Protein AF-A0A931VPK1-F1 (afdb_monomer_lite)

Foldseek 3Di:
DLVVCVVVVHHSLVDAAEEEDPQAQVSVVVCVVVVHDYYDYDQPDDDPVSSVVSVVCSCVGHVVVVPDPDD

Sequence (71 aa):
MRRSAKSAGRDADAIEITVGGGFTVDQAKSLADLGVDRVLIAPMAFDAEGVRRQLTTFAEDVIGVVNTPSA

Radius of gyration: 15.44 Å; chains: 1; bounding box: 38×14×40 Å

pLDDT: mean 86.62, std 11.04, range [44.91, 95.69]

Secondary structure (DSSP, 8-state):
-HHHHHHTT--SSSS--EEE---SHHHHHHHHHTT--EEE---S-SSHHHHHHHHHHHIIIIIHHHTSPP-

Structure (mmCIF, N/CA/C/O backbone):
data_AF-A0A931VPK1-F1
#
_entry.id   AF-A0A931VPK1-F1
#
loop_
_atom_site.group_PDB
_atom_site.id
_atom_site.type_symbol
_atom_site.label_atom_id
_atom_site.label_alt_id
_atom_site.label_comp_id
_atom_site.label_asym_id
_atom_site.label_entity_id
_atom_site.label_seq_id
_atom_site.pdbx_PDB_ins_code
_atom_site.Cartn_x
_atom_site.Cartn_y
_atom_site.Cartn_z
_atom_site.occupancy
_atom_site.B_iso_or_equiv
_atom_site.auth_seq_id
_atom_site.auth_comp_id
_atom_site.auth_asym_id
_atom_site.auth_atom_id
_atom_site.pdbx_PDB_model_num
ATOM 1 N N . MET A 1 1 ? -13.949 4.402 10.257 1.00 79.50 1 MET A N 1
ATOM 2 C CA . MET A 1 1 ? -14.673 3.136 10.015 1.00 79.50 1 MET A CA 1
ATOM 3 C C . MET A 1 1 ? -14.565 2.163 11.193 1.00 79.50 1 MET A C 1
ATOM 5 O O . MET A 1 1 ? -15.579 1.926 11.833 1.00 79.50 1 MET A O 1
ATOM 9 N N . ARG A 1 2 ? -13.363 1.685 11.567 1.00 85.38 2 ARG A N 1
ATOM 10 C CA . ARG A 1 2 ? -13.153 0.735 12.688 1.00 85.38 2 ARG A CA 1
ATOM 11 C C . ARG A 1 2 ? -13.740 1.196 14.030 1.00 85.38 2 ARG A C 1
ATOM 13 O O . ARG A 1 2 ? -14.474 0.449 14.664 1.00 85.38 2 ARG A O 1
ATOM 20 N N . ARG A 1 3 ? -13.489 2.450 14.442 1.00 87.00 3 ARG A N 1
ATOM 21 C CA . ARG A 1 3 ? -14.096 3.025 15.665 1.00 87.00 3 ARG A CA 1
ATOM 22 C C . ARG A 1 3 ? -15.626 2.960 15.640 1.00 87.00 3 ARG A C 1
ATOM 24 O O . ARG A 1 3 ? -16.223 2.527 16.612 1.00 87.00 3 ARG A O 1
ATOM 31 N N . SER A 1 4 ? -16.240 3.329 14.517 1.00 89.25 4 SER A N 1
ATOM 32 C CA . SER A 1 4 ? -17.695 3.282 14.339 1.00 89.25 4 SER A CA 1
ATOM 33 C C . SER A 1 4 ? -18.244 1.853 14.410 1.00 89.25 4 SER A C 1
ATOM 35 O O . SER A 1 4 ? -19.292 1.649 15.010 1.00 89.25 4 SER A O 1
ATOM 37 N N . ALA A 1 5 ? -17.531 0.863 13.853 1.00 89.31 5 ALA A N 1
ATOM 38 C CA . ALA A 1 5 ? -17.897 -0.552 13.971 1.00 89.31 5 ALA A CA 1
ATOM 39 C C . ALA A 1 5 ? -17.884 -1.015 15.438 1.00 89.31 5 ALA A C 1
ATOM 41 O O . ALA A 1 5 ? -18.885 -1.555 15.907 1.00 89.31 5 ALA A O 1
ATOM 42 N N . LYS A 1 6 ? -16.818 -0.685 16.186 1.00 91.00 6 LYS A N 1
ATOM 43 C CA . LYS A 1 6 ? -16.723 -0.972 17.628 1.00 91.00 6 LYS A CA 1
ATOM 44 C C . LYS A 1 6 ? -17.865 -0.327 18.417 1.00 91.00 6 LYS A C 1
ATOM 46 O O . LYS A 1 6 ? -18.510 -1.002 19.211 1.00 91.00 6 LYS A O 1
ATOM 51 N N . SER A 1 7 ? -18.164 0.950 18.167 1.00 94.56 7 SER A N 1
ATOM 52 C CA . SER A 1 7 ? -19.271 1.662 18.829 1.00 94.56 7 SER A CA 1
ATOM 53 C C . SER A 1 7 ? -20.650 1.061 18.537 1.00 94.56 7 SER A C 1
ATOM 55 O O . SER A 1 7 ? -21.559 1.229 19.340 1.00 94.56 7 SER A O 1
ATOM 57 N N . ALA A 1 8 ? -20.809 0.357 17.414 1.00 95.19 8 ALA A N 1
ATOM 58 C CA . ALA A 1 8 ? -22.043 -0.326 17.036 1.00 95.19 8 ALA A CA 1
ATOM 59 C C . ALA A 1 8 ? -22.098 -1.802 17.490 1.00 95.19 8 ALA A C 1
ATOM 61 O O . ALA A 1 8 ? -23.006 -2.519 17.077 1.00 95.19 8 ALA A O 1
ATOM 62 N N . GLY A 1 9 ? -21.127 -2.281 18.281 1.00 95.69 9 GLY A N 1
ATOM 63 C CA . GLY A 1 9 ? -21.055 -3.684 18.712 1.00 95.69 9 GLY A CA 1
ATOM 64 C C . GLY A 1 9 ? -20.733 -4.668 17.581 1.00 95.69 9 GLY A C 1
ATOM 65 O O . GLY A 1 9 ? -21.041 -5.852 17.689 1.00 95.69 9 GLY A O 1
ATOM 66 N N . ARG A 1 10 ? -20.147 -4.185 16.480 1.00 93.81 10 ARG A N 1
ATOM 67 C CA . ARG A 1 10 ? -19.738 -5.002 15.332 1.00 93.81 10 ARG A CA 1
ATOM 68 C C . ARG A 1 10 ? -18.256 -5.332 15.429 1.00 93.81 10 ARG A C 1
ATOM 70 O O . ARG A 1 10 ? -17.468 -4.531 15.936 1.00 93.81 10 ARG A O 1
ATOM 77 N N . ASP A 1 11 ? -17.881 -6.473 14.865 1.00 91.88 11 ASP A N 1
ATOM 78 C CA . ASP A 1 11 ? -16.480 -6.793 14.639 1.00 91.88 11 ASP A CA 1
ATOM 79 C C . ASP A 1 11 ? -15.870 -5.780 13.653 1.00 91.88 11 ASP A C 1
ATOM 81 O O . ASP A 1 11 ? -16.370 -5.579 12.543 1.00 91.88 11 ASP A O 1
ATOM 85 N N . ALA A 1 12 ? -14.823 -5.087 14.098 1.00 86.19 12 ALA A N 1
ATOM 86 C CA . ALA A 1 12 ? -14.123 -4.090 13.298 1.00 86.19 12 ALA A CA 1
ATOM 87 C C . ALA A 1 12 ? -13.113 -4.716 12.329 1.00 86.19 12 ALA A C 1
ATOM 89 O O . ALA A 1 12 ? -12.698 -4.029 11.396 1.00 86.19 12 ALA A O 1
ATOM 90 N N . ASP A 1 13 ? -12.742 -5.976 12.557 1.00 87.12 13 ASP A N 1
ATOM 91 C CA . ASP A 1 13 ? -11.811 -6.762 11.746 1.00 87.12 13 ASP A CA 1
ATOM 92 C C . ASP A 1 13 ? -12.536 -7.578 10.666 1.00 87.12 13 ASP A C 1
ATOM 94 O O . ASP A 1 13 ? -11.912 -8.074 9.736 1.00 87.12 13 ASP A O 1
ATOM 98 N N . ALA A 1 14 ? -13.870 -7.634 10.708 1.00 89.88 14 ALA A N 1
ATOM 99 C CA . ALA A 1 14 ? -14.680 -8.283 9.678 1.00 89.88 14 ALA A CA 1
ATOM 100 C C . ALA A 1 14 ? -14.716 -7.532 8.329 1.00 89.88 14 ALA A C 1
ATOM 102 O O . ALA A 1 14 ? -15.288 -8.041 7.365 1.00 89.88 14 ALA A O 1
ATOM 103 N N . ILE A 1 15 ? -14.180 -6.307 8.253 1.00 83.81 15 ILE A N 1
ATOM 104 C CA . ILE A 1 15 ? -14.137 -5.517 7.015 1.00 83.81 15 ILE A CA 1
ATOM 105 C C . ILE A 1 15 ? -12.684 -5.266 6.636 1.00 83.81 15 ILE A C 1
ATOM 107 O O . ILE A 1 15 ? -12.004 -4.486 7.300 1.00 83.81 15 ILE A O 1
ATOM 111 N N . GLU A 1 16 ? -12.270 -5.857 5.520 1.00 90.00 16 GLU A N 1
ATOM 112 C CA . GLU A 1 16 ? -10.959 -5.627 4.923 1.00 90.00 16 GLU A CA 1
ATOM 113 C C . GLU A 1 16 ? -10.964 -4.361 4.051 1.00 90.00 16 GLU A C 1
ATOM 115 O O . GLU A 1 16 ? -11.887 -4.112 3.267 1.00 90.00 16 GLU A O 1
ATOM 120 N N . ILE A 1 17 ? -9.907 -3.565 4.156 1.00 90.94 17 ILE A N 1
ATOM 121 C CA . ILE A 1 17 ? -9.700 -2.319 3.432 1.00 90.94 17 ILE A CA 1
ATOM 122 C C . ILE A 1 17 ? -8.595 -2.529 2.396 1.00 90.94 17 ILE A C 1
ATOM 124 O O . ILE A 1 17 ? -7.451 -2.842 2.718 1.00 90.94 17 ILE A O 1
ATOM 128 N N . THR A 1 18 ? -8.944 -2.311 1.128 1.00 93.50 18 THR A N 1
ATOM 129 C CA . THR A 1 18 ? -7.988 -2.268 0.013 1.00 93.50 18 THR A CA 1
ATOM 130 C C . THR A 1 18 ? -7.863 -0.836 -0.497 1.00 93.50 18 THR A C 1
ATOM 132 O O . THR A 1 18 ? -8.877 -0.177 -0.729 1.00 93.50 18 THR A O 1
ATOM 135 N N . VAL A 1 19 ? -6.635 -0.354 -0.695 1.00 94.00 19 VAL A N 1
ATOM 136 C CA . VAL A 1 19 ? -6.354 1.000 -1.214 1.00 94.00 19 VAL A CA 1
ATOM 137 C C . VAL A 1 19 ? -5.322 0.960 -2.336 1.00 94.00 19 VAL A C 1
ATOM 139 O O . VAL A 1 19 ? -4.538 0.022 -2.420 1.00 94.00 19 VAL A O 1
ATOM 142 N N . GLY A 1 20 ? -5.280 1.988 -3.183 1.00 91.19 20 GLY A N 1
ATOM 143 C CA . GLY A 1 20 ? -4.148 2.202 -4.089 1.00 91.19 20 GLY A CA 1
ATOM 144 C C . GLY A 1 20 ? -3.004 2.934 -3.383 1.00 91.19 20 GLY A C 1
ATOM 145 O O . GLY A 1 20 ? -3.264 3.900 -2.665 1.00 91.19 20 GLY A O 1
ATOM 146 N N . GLY A 1 21 ? -1.753 2.509 -3.588 1.00 87.75 21 GLY A N 1
ATOM 147 C CA . GLY A 1 21 ? -0.567 3.172 -3.025 1.00 87.75 21 GLY A CA 1
ATOM 148 C C . GLY A 1 21 ? 0.423 2.215 -2.361 1.00 87.75 21 GLY A C 1
ATOM 149 O O . GLY A 1 21 ? 0.511 1.051 -2.738 1.00 87.75 21 GLY A O 1
ATOM 150 N N . GLY A 1 22 ? 1.169 2.716 -1.369 1.00 85.38 22 GLY A N 1
ATOM 151 C CA . GLY A 1 22 ? 2.109 1.905 -0.585 1.00 85.38 22 GLY A CA 1
ATOM 152 C C . GLY A 1 22 ? 3.421 1.587 -1.302 1.00 85.38 22 GLY A C 1
ATOM 153 O O . GLY A 1 22 ? 4.016 0.559 -1.013 1.00 85.38 22 GLY A O 1
ATOM 154 N N . PHE A 1 23 ? 3.870 2.444 -2.225 1.00 86.31 23 PHE A N 1
ATOM 155 C CA . PHE A 1 23 ? 5.040 2.208 -3.087 1.00 86.31 23 PHE A CA 1
ATOM 156 C C . PHE A 1 23 ? 6.388 2.263 -2.354 1.00 86.31 23 PHE A C 1
ATOM 158 O O . PHE A 1 23 ? 7.417 1.951 -2.944 1.00 86.31 23 PHE A O 1
ATOM 165 N N . THR A 1 24 ? 6.390 2.665 -1.085 1.00 89.81 24 THR A N 1
ATOM 166 C CA . THR A 1 24 ? 7.563 2.642 -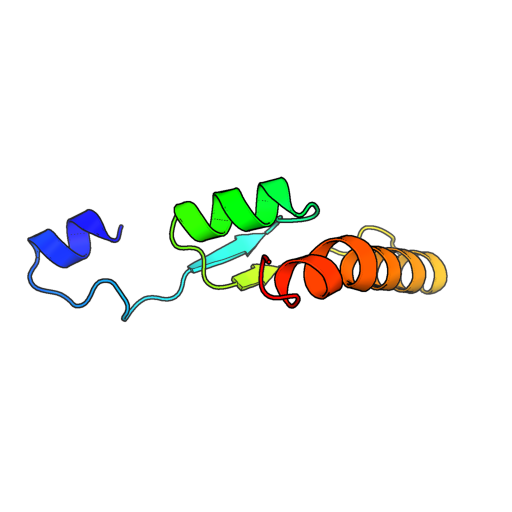0.208 1.00 89.81 24 THR A CA 1
ATOM 167 C C . THR A 1 24 ? 7.220 1.949 1.108 1.00 89.81 24 THR A C 1
ATOM 169 O O . THR A 1 24 ? 6.054 1.901 1.507 1.00 89.81 24 THR A O 1
ATOM 172 N N . VAL A 1 25 ? 8.235 1.457 1.824 1.00 91.25 25 VAL A N 1
ATOM 173 C CA . VAL A 1 25 ? 8.060 0.816 3.141 1.0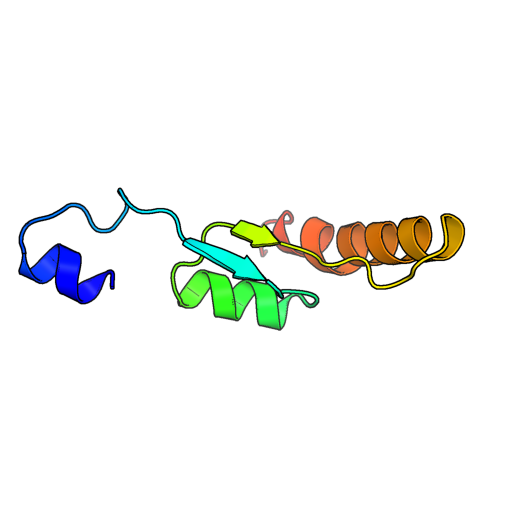0 91.25 25 VAL A CA 1
ATOM 174 C C . VAL A 1 25 ? 7.354 1.737 4.134 1.00 91.25 25 VAL A C 1
ATOM 176 O O . VAL A 1 25 ? 6.438 1.301 4.826 1.00 91.25 25 VAL A O 1
ATOM 179 N N . ASP A 1 26 ? 7.737 3.012 4.193 1.00 92.69 26 ASP A N 1
ATOM 180 C CA . ASP A 1 26 ? 7.136 3.966 5.134 1.00 92.69 26 ASP A CA 1
ATOM 181 C C . ASP A 1 26 ? 5.659 4.222 4.822 1.00 92.69 26 ASP A C 1
ATOM 183 O O . ASP A 1 26 ? 4.829 4.299 5.730 1.00 92.69 26 ASP A O 1
ATOM 187 N N . GLN A 1 27 ? 5.302 4.283 3.536 1.00 92.38 27 GLN A N 1
ATOM 188 C CA . GLN A 1 27 ? 3.904 4.368 3.127 1.00 92.38 27 GLN A CA 1
ATOM 189 C C . GLN A 1 27 ? 3.145 3.087 3.482 1.00 92.38 27 GLN A C 1
ATOM 191 O O . GLN A 1 27 ? 2.042 3.173 4.012 1.00 92.38 27 GLN A O 1
ATOM 196 N N . ALA A 1 28 ? 3.727 1.910 3.235 1.00 91.62 28 ALA A N 1
ATOM 197 C CA . ALA A 1 28 ? 3.112 0.633 3.587 1.00 91.62 28 ALA A CA 1
ATOM 198 C C . ALA A 1 28 ? 2.853 0.522 5.102 1.00 91.62 28 ALA A C 1
ATOM 200 O O . ALA A 1 28 ? 1.752 0.152 5.504 1.00 91.62 28 ALA A O 1
ATOM 201 N N . LYS A 1 29 ? 3.816 0.930 5.942 1.00 91.88 29 LYS A N 1
ATOM 202 C CA . LYS A 1 29 ? 3.662 0.992 7.407 1.00 91.88 29 LYS A CA 1
ATOM 203 C C . LYS A 1 29 ? 2.555 1.956 7.824 1.00 91.88 29 LYS A C 1
ATOM 205 O O . LYS A 1 29 ? 1.679 1.582 8.593 1.00 91.88 29 LYS A O 1
ATOM 210 N N . SER A 1 30 ? 2.538 3.163 7.256 1.00 92.62 30 SER A N 1
ATOM 211 C CA . SER A 1 30 ? 1.493 4.145 7.556 1.00 92.62 30 SER A CA 1
ATOM 212 C C . SER A 1 30 ? 0.095 3.647 7.170 1.00 92.62 30 SER A C 1
ATOM 214 O O . SER A 1 30 ? -0.863 3.879 7.905 1.00 92.62 30 SER A O 1
ATOM 216 N N . LEU A 1 31 ? -0.041 2.933 6.050 1.00 92.88 31 LEU A N 1
ATOM 217 C CA . LEU A 1 31 ? -1.308 2.319 5.649 1.00 92.88 31 LEU A CA 1
ATOM 218 C C . LEU A 1 31 ? -1.712 1.181 6.600 1.00 92.88 31 LEU A C 1
ATOM 220 O O . LEU A 1 31 ? -2.881 1.105 6.985 1.00 92.88 31 LEU A O 1
ATOM 224 N N . ALA A 1 32 ? -0.763 0.349 7.036 1.00 90.44 32 ALA A N 1
ATOM 225 C CA . ALA A 1 32 ? -1.016 -0.692 8.031 1.00 90.44 32 ALA A CA 1
ATOM 226 C C . ALA A 1 32 ? -1.500 -0.101 9.370 1.00 90.44 3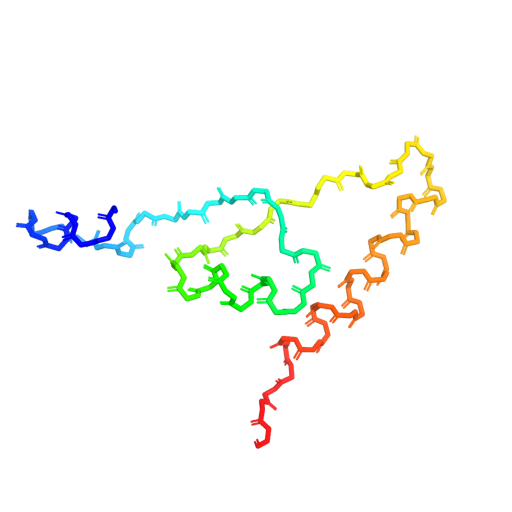2 ALA A C 1
ATOM 228 O O . ALA A 1 32 ? -2.485 -0.583 9.929 1.00 90.44 32 ALA A O 1
ATOM 229 N N . ASP A 1 33 ? -0.904 1.003 9.834 1.00 90.56 33 ASP A N 1
ATOM 230 C CA . ASP A 1 33 ? -1.335 1.717 11.048 1.00 90.56 33 ASP A CA 1
ATOM 231 C C . ASP A 1 33 ? -2.769 2.268 10.937 1.00 90.56 33 ASP A C 1
ATOM 233 O O . ASP A 1 33 ? -3.504 2.359 11.926 1.00 90.56 33 ASP A O 1
ATOM 237 N N . LEU A 1 34 ? -3.207 2.610 9.720 1.00 89.00 34 LEU A N 1
ATOM 238 C CA . LEU A 1 34 ? -4.588 3.012 9.432 1.00 89.00 34 LEU A CA 1
ATOM 239 C C . LEU A 1 34 ? -5.564 1.822 9.376 1.00 89.00 34 LEU A C 1
ATOM 241 O O . LEU A 1 34 ? -6.782 2.033 9.330 1.00 89.00 34 LEU A O 1
ATOM 245 N N . GLY A 1 35 ? -5.052 0.591 9.427 1.00 88.75 35 GLY A N 1
ATOM 246 C CA . GLY A 1 35 ? -5.818 -0.647 9.323 1.00 88.75 35 GLY A CA 1
ATOM 247 C C . GLY A 1 35 ? -6.161 -1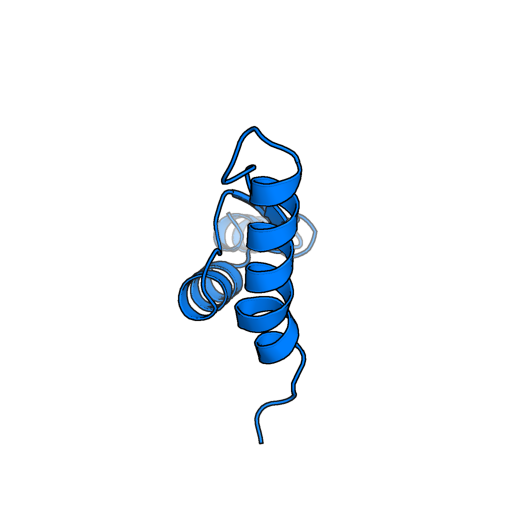.023 7.884 1.00 88.75 35 GLY A C 1
ATOM 248 O O . GLY A 1 35 ? -7.253 -1.529 7.652 1.00 88.75 35 GLY A O 1
ATOM 249 N N . VAL A 1 36 ? -5.287 -0.703 6.926 1.00 91.69 36 VAL A N 1
ATOM 250 C CA . VAL A 1 36 ? -5.374 -1.204 5.548 1.00 91.69 36 VAL A CA 1
ATOM 251 C C . VAL A 1 36 ? -4.814 -2.620 5.484 1.00 91.69 36 VAL A C 1
ATOM 253 O O . VAL A 1 36 ? -3.703 -2.870 5.943 1.00 91.69 36 VAL A O 1
ATOM 256 N N . ASP A 1 37 ? -5.557 -3.519 4.847 1.00 92.25 37 ASP A N 1
ATOM 257 C CA . ASP A 1 37 ? -5.207 -4.936 4.728 1.00 92.25 37 ASP A CA 1
ATOM 258 C C . ASP A 1 37 ? -4.461 -5.242 3.428 1.00 92.25 37 ASP A C 1
ATOM 260 O O . ASP A 1 37 ? -3.633 -6.151 3.370 1.00 92.25 37 ASP A O 1
ATOM 264 N N . ARG A 1 38 ? -4.772 -4.504 2.353 1.00 92.38 38 ARG A N 1
ATOM 265 C CA . ARG A 1 38 ? -4.200 -4.740 1.022 1.00 92.38 38 ARG A CA 1
ATOM 266 C C . ARG A 1 38 ? -3.901 -3.443 0.289 1.00 92.38 38 ARG A C 1
ATOM 268 O O . ARG A 1 38 ? -4.663 -2.477 0.352 1.00 92.38 38 ARG A O 1
ATOM 275 N N . VAL A 1 39 ? -2.827 -3.469 -0.493 1.00 92.00 39 VAL A N 1
ATOM 276 C CA . VAL A 1 39 ? -2.482 -2.398 -1.429 1.00 92.00 39 VAL A CA 1
ATOM 277 C C . VAL A 1 39 ? -2.622 -2.876 -2.868 1.00 92.00 39 VAL A C 1
ATOM 279 O O . VAL A 1 39 ? -2.236 -3.991 -3.215 1.00 92.00 39 VAL A O 1
ATOM 282 N N . LEU A 1 40 ? -3.185 -2.017 -3.710 1.00 91.31 40 LEU A N 1
ATOM 283 C CA . LEU A 1 40 ? -3.215 -2.164 -5.154 1.00 91.31 40 LEU A CA 1
ATOM 284 C C . LEU A 1 40 ? -2.119 -1.287 -5.756 1.00 91.31 40 LEU A C 1
ATOM 286 O O . LEU A 1 40 ? -2.075 -0.074 -5.539 1.00 91.31 40 LEU A O 1
ATOM 290 N N . ILE A 1 41 ? -1.252 -1.916 -6.541 1.00 85.31 41 ILE A N 1
ATOM 291 C CA . ILE A 1 41 ? -0.147 -1.257 -7.231 1.00 85.31 41 ILE A CA 1
ATOM 292 C C . ILE A 1 41 ? -0.592 -1.010 -8.664 1.00 85.31 41 ILE A C 1
ATOM 294 O O . ILE A 1 41 ? -0.837 -1.950 -9.421 1.00 85.31 41 ILE A O 1
ATOM 298 N N . ALA A 1 42 ? -0.731 0.260 -9.030 1.00 82.25 42 ALA A N 1
ATOM 299 C CA . ALA A 1 42 ? -1.001 0.626 -10.411 1.00 82.25 42 ALA A CA 1
ATOM 300 C C . ALA A 1 42 ? 0.244 0.366 -11.283 1.00 82.25 42 ALA A C 1
ATOM 302 O O . ALA A 1 42 ? 1.369 0.510 -10.795 1.00 82.25 42 ALA A O 1
ATOM 303 N N . PRO A 1 43 ? 0.078 0.027 -12.574 1.00 80.94 43 PRO A N 1
ATOM 304 C CA . PRO A 1 43 ? 1.198 -0.019 -13.503 1.00 80.94 43 PRO A CA 1
ATOM 305 C C . PRO A 1 43 ? 1.905 1.340 -13.551 1.00 80.94 43 PRO A C 1
ATOM 307 O O . PRO A 1 43 ? 1.311 2.349 -13.923 1.00 80.94 43 PRO A O 1
ATOM 310 N N . MET A 1 44 ? 3.185 1.358 -13.181 1.00 78.12 44 MET A N 1
ATOM 311 C CA . MET A 1 44 ? 4.033 2.560 -13.218 1.00 78.12 44 MET A CA 1
ATOM 312 C C . MET A 1 44 ? 4.689 2.769 -14.596 1.00 78.12 44 MET A C 1
ATOM 314 O O . MET A 1 44 ? 5.466 3.701 -14.793 1.00 78.12 44 MET A O 1
ATOM 318 N N . ALA A 1 45 ? 4.385 1.881 -15.543 1.00 89.81 45 ALA A N 1
ATOM 319 C CA . ALA A 1 45 ? 4.795 1.914 -16.938 1.00 89.81 45 ALA A CA 1
ATOM 320 C C . ALA A 1 45 ? 3.727 1.223 -17.803 1.00 89.81 45 ALA A C 1
ATOM 322 O O . ALA A 1 45 ? 2.922 0.440 -17.293 1.00 89.81 45 ALA A O 1
ATOM 323 N N . PHE A 1 46 ? 3.740 1.501 -19.108 1.00 90.12 46 PHE A N 1
ATOM 324 C CA . PHE A 1 46 ? 2.781 0.949 -20.077 1.00 90.12 46 PHE A CA 1
ATOM 325 C C . PHE A 1 46 ? 3.411 -0.037 -21.072 1.00 90.12 46 PHE A C 1
ATOM 327 O O . PHE A 1 46 ? 2.711 -0.591 -21.915 1.00 90.12 46 PHE A O 1
ATOM 334 N N . ASP A 1 47 ? 4.716 -0.282 -20.962 1.00 94.81 47 ASP A N 1
ATOM 335 C CA . ASP A 1 47 ? 5.442 -1.308 -21.704 1.00 94.81 47 ASP A CA 1
ATOM 336 C C . ASP A 1 47 ? 5.862 -2.468 -20.782 1.00 94.81 47 ASP A C 1
ATOM 338 O O . ASP A 1 47 ? 6.001 -2.316 -19.565 1.00 94.81 47 ASP A O 1
ATOM 342 N N . ALA A 1 48 ? 6.049 -3.655 -21.364 1.00 93.62 48 ALA A N 1
ATOM 343 C CA . ALA A 1 48 ? 6.300 -4.879 -20.604 1.00 93.62 48 ALA A CA 1
ATOM 344 C C . ALA A 1 48 ? 7.605 -4.835 -19.789 1.00 93.62 48 ALA A C 1
ATOM 346 O O . ALA A 1 48 ? 7.652 -5.368 -18.677 1.00 93.62 48 ALA A O 1
ATOM 347 N N . GLU A 1 49 ? 8.656 -4.205 -20.319 1.00 95.31 49 GLU A N 1
ATOM 348 C CA . GLU A 1 49 ? 9.945 -4.091 -19.634 1.00 95.31 49 GLU A CA 1
ATOM 349 C C . GLU A 1 49 ? 9.835 -3.151 -18.429 1.00 95.31 49 GLU A C 1
ATOM 351 O O . GLU A 1 49 ? 10.242 -3.504 -17.319 1.00 95.31 49 GLU A O 1
ATOM 356 N N . GLY A 1 50 ? 9.208 -1.990 -18.625 1.00 93.88 50 GLY A N 1
ATOM 357 C CA . GLY A 1 50 ? 8.937 -1.020 -17.577 1.00 93.88 50 GLY A CA 1
ATOM 358 C C . GLY A 1 50 ? 8.106 -1.614 -16.442 1.00 93.88 50 GLY A C 1
ATOM 359 O O . GLY A 1 50 ? 8.466 -1.442 -15.276 1.00 93.88 50 GLY A O 1
ATOM 360 N N . VAL A 1 51 ? 7.047 -2.368 -16.763 1.00 93.00 51 VAL A N 1
ATOM 361 C CA . VAL A 1 51 ? 6.219 -3.056 -15.758 1.00 93.00 51 VAL A CA 1
ATOM 362 C C . VAL A 1 51 ? 7.044 -4.082 -14.985 1.00 93.00 51 VAL A C 1
ATOM 364 O O . VAL A 1 51 ? 7.012 -4.081 -13.754 1.00 93.00 51 VAL A O 1
ATOM 367 N N . ARG A 1 52 ? 7.822 -4.925 -15.679 1.00 92.81 52 ARG A N 1
ATOM 368 C CA . ARG A 1 52 ? 8.660 -5.942 -15.031 1.00 92.81 52 ARG A CA 1
ATOM 369 C C . ARG A 1 52 ? 9.646 -5.308 -14.055 1.00 92.81 52 ARG A C 1
ATOM 371 O O . ARG A 1 52 ? 9.702 -5.728 -12.905 1.00 92.81 52 ARG A O 1
ATOM 378 N N . ARG A 1 53 ? 10.379 -4.282 -14.495 1.00 93.38 53 ARG A N 1
ATO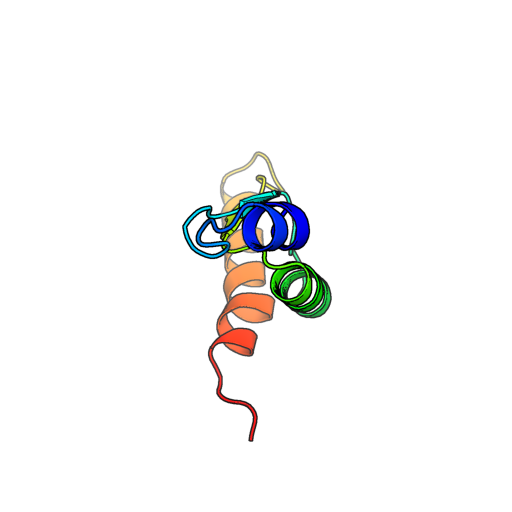M 379 C CA . ARG A 1 53 ? 11.367 -3.581 -13.666 1.00 93.38 53 ARG A CA 1
ATOM 380 C C . ARG A 1 53 ? 10.732 -3.004 -12.403 1.00 93.38 53 ARG A C 1
ATOM 382 O O . ARG A 1 53 ? 11.246 -3.231 -11.317 1.00 93.38 53 ARG A O 1
ATOM 389 N N . GLN A 1 54 ? 9.608 -2.301 -12.538 1.00 90.69 54 GLN A N 1
ATOM 390 C CA . GLN A 1 54 ? 8.952 -1.640 -11.405 1.00 90.69 54 GLN A CA 1
ATOM 391 C C . GLN A 1 54 ? 8.383 -2.643 -10.393 1.00 90.69 54 GLN A C 1
ATOM 393 O O . GLN A 1 54 ? 8.511 -2.435 -9.189 1.00 90.69 54 GLN A O 1
ATOM 398 N N . LEU A 1 55 ? 7.809 -3.758 -10.859 1.00 90.81 55 LEU A N 1
ATOM 399 C CA . LEU A 1 55 ? 7.345 -4.821 -9.964 1.00 90.81 55 LEU A CA 1
ATOM 400 C C . LEU A 1 55 ? 8.507 -5.520 -9.245 1.00 90.81 55 L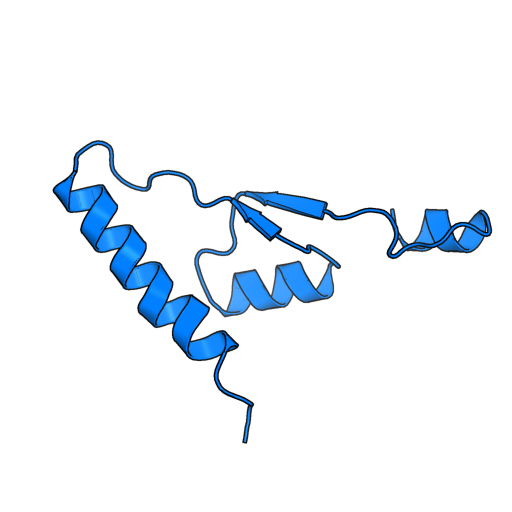EU A C 1
ATOM 402 O O . LEU A 1 55 ? 8.365 -5.852 -8.071 1.00 90.81 55 LEU A O 1
ATOM 406 N N . THR A 1 56 ? 9.651 -5.712 -9.913 1.00 91.56 56 THR A N 1
ATOM 407 C CA . THR A 1 56 ? 10.867 -6.234 -9.270 1.00 91.56 56 THR A CA 1
ATOM 408 C C . THR A 1 56 ? 11.365 -5.287 -8.180 1.00 91.56 56 THR A C 1
ATOM 410 O O . THR A 1 56 ? 11.536 -5.729 -7.049 1.00 91.56 56 THR A O 1
ATOM 413 N N . THR A 1 57 ? 11.495 -3.990 -8.475 1.00 90.12 57 THR A N 1
ATOM 414 C CA . THR A 1 57 ? 11.900 -2.983 -7.480 1.00 90.12 57 THR A CA 1
ATOM 415 C C . THR A 1 57 ? 10.952 -2.962 -6.283 1.00 90.12 57 THR A C 1
ATOM 417 O O . THR A 1 57 ? 11.401 -2.998 -5.144 1.00 90.12 57 THR A O 1
ATOM 420 N N . PHE A 1 58 ? 9.636 -2.994 -6.511 1.00 90.12 58 PHE A N 1
ATOM 421 C CA . PHE A 1 58 ? 8.670 -3.056 -5.414 1.00 90.12 58 PHE A CA 1
ATOM 422 C C . PHE A 1 58 ? 8.825 -4.323 -4.553 1.00 90.12 58 PHE A C 1
ATOM 424 O O . PHE A 1 58 ? 8.737 -4.264 -3.324 1.00 90.12 58 PHE A O 1
ATOM 431 N N . ALA A 1 59 ? 9.047 -5.480 -5.185 1.00 89.56 59 ALA A N 1
ATOM 432 C CA . ALA A 1 59 ? 9.236 -6.736 -4.469 1.00 89.56 59 ALA A CA 1
ATOM 433 C C . ALA A 1 59 ? 10.486 -6.708 -3.572 1.00 89.56 59 ALA A C 1
ATOM 435 O O . ALA A 1 59 ? 10.444 -7.213 -2.451 1.00 89.56 59 ALA A O 1
ATOM 436 N N . GLU A 1 60 ? 11.574 -6.100 -4.040 1.00 90.94 60 GLU A N 1
ATOM 437 C CA . GLU A 1 60 ? 12.832 -5.993 -3.296 1.00 90.94 60 GLU A CA 1
ATOM 438 C C . GLU A 1 60 ? 12.741 -4.944 -2.180 1.00 90.94 60 GLU A C 1
ATOM 440 O O . GLU A 1 60 ? 12.975 -5.262 -1.011 1.00 90.94 60 GLU A O 1
ATOM 445 N N . ASP A 1 61 ? 12.324 -3.725 -2.521 1.00 89.62 61 ASP A N 1
ATOM 446 C CA . ASP A 1 61 ? 12.395 -2.575 -1.619 1.00 89.62 61 ASP A CA 1
ATOM 447 C C . ASP A 1 61 ? 11.286 -2.573 -0.566 1.00 89.62 61 ASP A C 1
ATOM 449 O O . ASP A 1 61 ? 11.474 -2.027 0.520 1.00 89.62 61 ASP A O 1
ATOM 453 N N . VAL A 1 62 ? 10.124 -3.166 -0.868 1.00 87.50 62 VAL A N 1
ATOM 454 C CA . VAL A 1 62 ? 8.955 -3.141 0.023 1.00 87.50 62 VAL A CA 1
ATOM 455 C C . VAL A 1 62 ? 8.663 -4.521 0.599 1.00 87.50 62 VAL A C 1
ATOM 457 O O . VAL A 1 62 ? 8.681 -4.689 1.818 1.00 87.50 62 VAL A O 1
ATOM 460 N N . ILE A 1 63 ? 8.418 -5.529 -0.245 1.00 84.88 63 ILE A N 1
ATOM 461 C CA . ILE A 1 63 ? 7.998 -6.861 0.231 1.00 84.88 63 ILE A CA 1
ATOM 462 C C . ILE A 1 63 ? 9.135 -7.562 0.989 1.00 84.88 63 ILE A C 1
ATOM 464 O O . ILE A 1 63 ? 8.907 -8.103 2.074 1.00 84.88 63 ILE A O 1
ATOM 468 N N . GLY A 1 64 ? 10.358 -7.542 0.449 1.00 83.31 64 GLY A N 1
ATOM 469 C CA . GLY A 1 64 ? 11.525 -8.169 1.077 1.00 83.31 64 GLY A CA 1
ATOM 470 C C . GLY A 1 64 ? 11.838 -7.595 2.462 1.00 83.31 64 GLY A C 1
ATOM 471 O O . GLY A 1 64 ? 12.139 -8.340 3.395 1.00 83.31 64 GLY A O 1
ATOM 472 N N . VAL A 1 65 ? 11.684 -6.279 2.624 1.00 74.62 65 VAL A N 1
ATOM 473 C CA . VAL A 1 65 ? 11.945 -5.581 3.890 1.00 74.62 65 VAL A CA 1
ATOM 474 C C . VAL A 1 65 ? 10.859 -5.866 4.930 1.00 74.62 65 VAL A C 1
ATOM 476 O O . VAL A 1 65 ? 11.179 -6.126 6.087 1.00 74.62 65 VAL A O 1
ATOM 479 N N . VAL A 1 66 ? 9.580 -5.861 4.539 1.00 60.84 66 VAL A N 1
ATOM 480 C CA . VAL A 1 66 ? 8.451 -6.088 5.464 1.00 60.84 66 VAL A CA 1
ATOM 481 C C . VAL A 1 66 ? 8.394 -7.534 5.977 1.00 60.84 66 VAL A C 1
ATOM 483 O O . VAL A 1 66 ? 7.975 -7.761 7.109 1.00 60.84 66 VAL A O 1
ATOM 486 N N . ASN A 1 67 ? 8.843 -8.511 5.184 1.00 62.03 67 ASN A N 1
ATOM 487 C CA . ASN A 1 67 ? 8.811 -9.930 5.561 1.00 62.03 67 ASN A CA 1
ATOM 488 C C . ASN A 1 67 ? 9.997 -10.382 6.424 1.00 62.03 67 ASN A C 1
ATOM 490 O O . ASN A 1 67 ? 10.034 -11.536 6.857 1.00 62.03 67 ASN A O 1
ATOM 494 N N . THR A 1 68 ? 10.965 -9.503 6.677 1.00 56.00 68 THR A N 1
ATOM 495 C CA . THR A 1 68 ? 12.067 -9.813 7.584 1.00 56.00 68 THR A CA 1
ATOM 496 C C . THR A 1 68 ? 11.646 -9.408 9.000 1.00 56.00 68 THR A C 1
ATOM 498 O O . THR A 1 68 ? 11.316 -8.238 9.207 1.00 56.00 68 THR A O 1
ATOM 501 N N . PRO A 1 69 ? 11.615 -10.326 9.987 1.00 44.91 69 PRO A N 1
ATOM 502 C CA . PRO A 1 69 ? 11.308 -9.945 11.359 1.00 44.91 69 PRO A CA 1
ATOM 503 C C . PRO A 1 69 ? 12.340 -8.916 11.821 1.00 44.91 69 PRO A C 1
ATOM 505 O O . PRO A 1 69 ? 13.543 -9.136 11.678 1.00 44.91 69 PRO A O 1
ATOM 508 N N . SER A 1 70 ? 11.864 -7.780 12.337 1.00 51.31 70 SER A N 1
ATOM 509 C CA . SER A 1 70 ? 12.739 -6.796 12.974 1.00 51.31 70 SER A CA 1
ATOM 510 C C . SER A 1 70 ? 13.532 -7.506 14.072 1.00 51.31 70 SER A C 1
ATOM 512 O O . SER A 1 70 ? 12.926 -8.147 14.932 1.00 51.31 70 SER A O 1
ATOM 514 N N . ALA A 1 71 ? 14.862 -7.424 13.998 1.00 45.50 71 ALA A N 1
ATOM 515 C CA . ALA A 1 71 ? 15.745 -7.800 15.099 1.00 45.50 71 ALA A CA 1
ATOM 516 C C . ALA A 1 71 ? 15.498 -6.910 16.326 1.00 45.50 71 ALA A C 1
ATOM 518 O O . ALA A 1 71 ? 15.029 -5.759 16.131 1.00 45.50 71 ALA A O 1
#